Protein AF-A0A1F6G6P2-F1 (afdb_monomer)

InterPro domains:
  IPR001854 Large ribosomal subunit protein uL29 [PF00831] (5-53)
  IPR036049 Large ribosomal subunit protein uL29 superfamily [G3DSA:1.10.287.310] (1-60)
  IPR036049 Large ribosomal subunit protein uL29 superfamily [SSF46561] (4-55)

Mean predicted aligned error: 4.54 Å

Foldseek 3Di:
DVPADLVRLVVLLVVLVVVLVVQVVVCVPDPRPDPCSNVVSVVSNVVSVVVVVVVVVVVVVVVVD

Solvent-accessible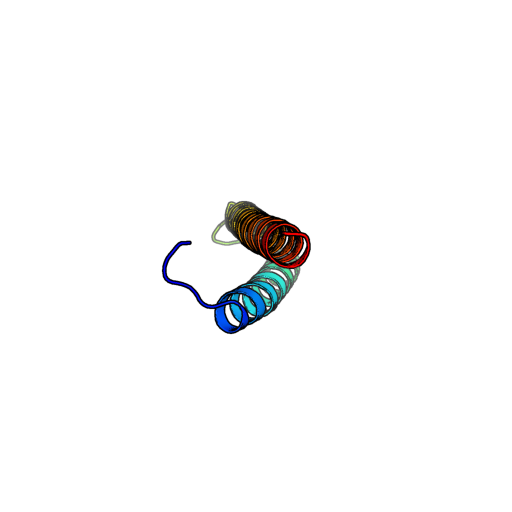 surface area (backbone atoms only — not comparable to full-atom values): 3811 Å² total; per-residue (Å²): 128,90,88,63,51,74,68,55,46,52,49,50,47,53,52,42,51,50,50,41,50,52,52,56,52,60,38,63,87,45,87,55,93,59,82,58,51,62,59,53,37,53,53,52,47,50,51,48,52,51,51,53,50,51,51,55,52,52,55,53,56,62,76,75,110

Organism: NCBI:txid1798533

Nearest PDB structures (foldseek):
  8brm-assembly1_Li  TM=9.162E-01  e=3.491E-01  Giardia l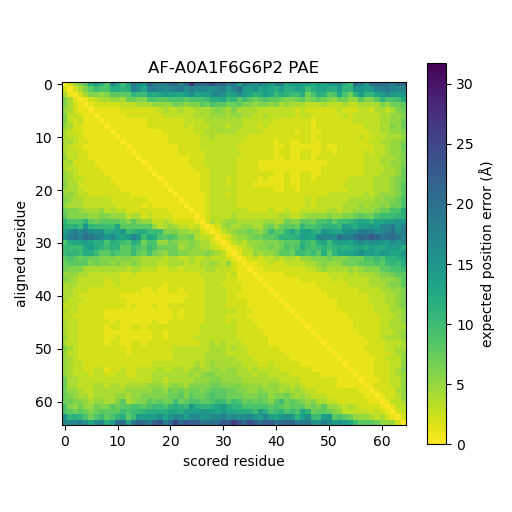amblia ATCC 50803
  4v7j-assembly2_B2  TM=8.930E-01  e=3.726E-01  Thermus thermophilus HB8
  4v8q-assembly1_A2  TM=8.648E-01  e=4.243E-01  Thermus thermophil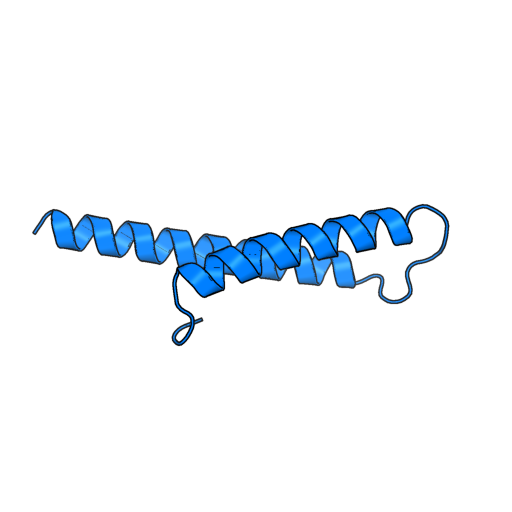us HB8
  4dwl-assembly1_E  TM=4.555E-01  e=7.925E+00  Rauchvirus BPP1

Sequence (65 aa):
MTTTTDTELSKMLSDTRAALRTERFAAAGARPKDSNAPRKFRATIARVLTEQHVRSTISRQVATN

pLDDT: mean 90.89, std 8.33, range [59.97, 98.25]

Radius of gyration: 15.49 Å; Cα contacts (8 Å, |Δi|>4): 25; chains: 1; bounding box: 39×17×41 Å

Secondary structure (DSSP, 8-state):
--S--HHHHHHHHHHHHHHHHHHHHHTSSS--S-TTHHHHHHHHHHHHHHHHHHHHHHHHHHHT-

Structure (mmCIF, N/CA/C/O backbone):
data_AF-A0A1F6G6P2-F1
#
_entry.id   AF-A0A1F6G6P2-F1
#
loop_
_atom_site.group_PDB
_atom_site.id
_atom_site.type_symbol
_atom_site.label_atom_id
_atom_site.label_alt_id
_atom_site.label_comp_id
_atom_site.label_asym_id
_atom_site.label_entity_id
_atom_site.label_seq_id
_atom_site.pdbx_PDB_ins_code
_atom_site.Cartn_x
_atom_site.Cartn_y
_atom_site.Cartn_z
_atom_site.occupancy
_atom_site.B_iso_or_equiv
_atom_site.auth_seq_id
_atom_site.auth_comp_id
_atom_site.auth_asym_id
_atom_site.auth_atom_id
_atom_site.pdbx_PDB_model_num
ATOM 1 N N . MET A 1 1 ? -10.378 7.634 1.517 1.00 64.38 1 MET A N 1
ATOM 2 C CA . MET A 1 1 ? -10.419 6.162 1.378 1.00 64.38 1 MET A CA 1
ATOM 3 C C . MET A 1 1 ? -11.724 5.624 1.972 1.00 64.38 1 MET A C 1
ATOM 5 O O . MET A 1 1 ? -11.731 4.604 2.639 1.00 64.38 1 MET A O 1
ATOM 9 N N . THR A 1 2 ? -12.847 6.316 1.764 1.00 62.75 2 THR A N 1
ATOM 10 C CA . THR A 1 2 ? -14.090 6.070 2.520 1.00 62.75 2 THR A CA 1
ATOM 11 C C . THR A 1 2 ? -15.030 5.073 1.846 1.00 62.75 2 THR A C 1
ATOM 13 O O . THR A 1 2 ? -15.969 4.611 2.476 1.00 62.75 2 THR A O 1
ATOM 16 N N . THR A 1 3 ? -14.771 4.719 0.586 1.00 80.44 3 THR A N 1
ATOM 17 C CA . THR A 1 3 ? -15.585 3.778 -0.200 1.00 80.44 3 THR A CA 1
ATOM 18 C C . THR A 1 3 ? -14.919 2.415 -0.397 1.00 80.44 3 THR A C 1
ATOM 20 O O . THR A 1 3 ? -15.500 1.544 -1.028 1.00 80.44 3 THR A O 1
ATOM 23 N N . THR A 1 4 ? -13.698 2.229 0.111 1.00 85.75 4 THR A N 1
ATOM 24 C CA . THR A 1 4 ? -12.880 1.030 -0.125 1.00 85.75 4 THR A CA 1
ATOM 25 C C . THR A 1 4 ? -13.072 0.020 1.001 1.00 85.75 4 THR A C 1
ATOM 27 O O . THR A 1 4 ? -12.951 0.383 2.175 1.00 85.75 4 THR A O 1
ATOM 30 N N . THR A 1 5 ? -13.336 -1.242 0.673 1.00 92.25 5 THR A N 1
ATOM 31 C CA . THR A 1 5 ? -13.494 -2.321 1.667 1.00 92.25 5 THR A CA 1
ATOM 32 C C . THR A 1 5 ? -12.144 -2.759 2.258 1.00 92.25 5 THR A C 1
ATOM 34 O O . THR A 1 5 ? -11.082 -2.453 1.715 1.00 92.25 5 THR A O 1
ATOM 37 N N . ASP A 1 6 ? -12.146 -3.476 3.387 1.00 91.50 6 ASP A N 1
ATOM 38 C CA . ASP A 1 6 ? -10.899 -3.953 4.021 1.00 91.50 6 ASP A CA 1
ATOM 39 C C . ASP A 1 6 ? -10.130 -4.953 3.142 1.00 91.50 6 ASP A C 1
ATOM 41 O O . ASP A 1 6 ? -8.892 -4.975 3.127 1.00 91.50 6 ASP A O 1
ATOM 45 N N . THR A 1 7 ? -10.859 -5.759 2.368 1.00 93.56 7 THR A N 1
ATOM 46 C CA . THR A 1 7 ? -10.286 -6.698 1.397 1.00 93.56 7 THR A CA 1
ATOM 47 C C . THR A 1 7 ? -9.634 -5.950 0.236 1.00 93.56 7 THR A C 1
ATOM 49 O O . THR A 1 7 ? -8.507 -6.268 -0.148 1.00 93.56 7 THR A O 1
ATOM 52 N N . GLU A 1 8 ? -10.280 -4.900 -0.269 1.00 94.31 8 GLU A N 1
ATOM 53 C CA . GLU A 1 8 ? -9.717 -4.017 -1.292 1.00 94.31 8 GLU A CA 1
ATOM 54 C C . GLU A 1 8 ? -8.486 -3.257 -0.790 1.00 94.31 8 GLU A C 1
ATOM 56 O O . GLU A 1 8 ? -7.502 -3.161 -1.521 1.00 94.31 8 GLU A O 1
ATOM 61 N N . LEU A 1 9 ? -8.484 -2.769 0.456 1.00 94.19 9 LEU A N 1
ATOM 62 C CA . LEU A 1 9 ? -7.301 -2.141 1.058 1.00 94.19 9 LEU A CA 1
ATOM 63 C C . LEU A 1 9 ? -6.132 -3.126 1.160 1.00 94.19 9 LEU A C 1
ATOM 65 O O . LEU A 1 9 ? -4.994 -2.773 0.851 1.00 94.19 9 LEU A O 1
ATOM 69 N N . SER A 1 10 ? -6.410 -4.372 1.544 1.00 95.56 10 SER A N 1
ATOM 70 C CA . SER A 1 10 ? -5.392 -5.423 1.642 1.00 95.56 10 SER A CA 1
ATOM 71 C C . SER A 1 10 ? -4.793 -5.764 0.277 1.00 95.56 10 SER A C 1
ATOM 73 O O . SER A 1 10 ? -3.570 -5.857 0.146 1.00 95.56 10 SER A O 1
ATOM 75 N N . LYS A 1 11 ? -5.637 -5.860 -0.756 1.00 96.50 11 LYS A N 1
ATOM 76 C CA . LYS A 1 11 ? -5.193 -6.040 -2.142 1.00 96.50 11 LYS A CA 1
ATOM 77 C C . LYS A 1 11 ? -4.396 -4.837 -2.649 1.00 96.50 11 LYS A C 1
ATOM 79 O O . LYS A 1 11 ? -3.312 -4.987 -3.204 1.00 96.50 11 LYS A O 1
ATOM 84 N N . MET A 1 12 ? -4.869 -3.622 -2.389 1.00 95.88 12 MET A N 1
ATOM 85 C CA . MET A 1 12 ? -4.157 -2.401 -2.765 1.00 95.88 12 MET A CA 1
ATOM 86 C C . MET A 1 12 ? -2.769 -2.342 -2.117 1.00 95.88 12 MET A C 1
ATOM 88 O O . MET A 1 12 ? -1.801 -1.930 -2.761 1.00 95.88 12 MET A O 1
ATOM 92 N N . LEU A 1 13 ? -2.641 -2.798 -0.868 1.00 97.56 13 LEU A N 1
ATOM 93 C CA . LEU A 1 13 ? -1.362 -2.892 -0.173 1.00 97.56 13 LEU A CA 1
ATOM 94 C C . LEU A 1 13 ? -0.414 -3.907 -0.829 1.00 97.56 13 LEU A C 1
ATOM 96 O O . LEU A 1 13 ? 0.761 -3.579 -1.031 1.00 97.56 13 LEU A O 1
ATOM 100 N N . SER A 1 14 ? -0.890 -5.117 -1.158 1.00 98.25 14 SER A N 1
ATOM 101 C CA . SER A 1 14 ? -0.065 -6.142 -1.818 1.00 98.25 14 SER A CA 1
ATOM 102 C C . SER A 1 14 ? 0.412 -5.676 -3.187 1.00 98.25 14 SER A C 1
ATOM 104 O O . SER A 1 14 ? 1.609 -5.738 -3.479 1.00 98.25 14 SER A O 1
ATOM 106 N N . ASP A 1 15 ? -0.502 -5.123 -3.978 1.00 98.06 15 ASP A N 1
ATOM 107 C CA . ASP A 1 15 ? -0.243 -4.720 -5.356 1.00 98.06 15 ASP A CA 1
ATOM 108 C C . ASP A 1 15 ? 0.720 -3.527 -5.391 1.00 98.06 15 ASP A C 1
ATOM 110 O O . ASP A 1 15 ? 1.698 -3.524 -6.141 1.00 98.06 15 ASP A O 1
ATOM 114 N N . THR A 1 16 ? 0.537 -2.550 -4.494 1.00 97.81 16 THR A N 1
ATOM 115 C CA . THR A 1 16 ? 1.437 -1.387 -4.401 1.00 97.81 16 THR A CA 1
ATOM 116 C C . THR A 1 16 ? 2.840 -1.785 -3.931 1.00 97.81 16 THR A C 1
ATOM 118 O O . THR A 1 16 ? 3.836 -1.233 -4.409 1.00 97.81 16 THR A O 1
ATOM 121 N N . ARG A 1 17 ? 2.964 -2.759 -3.017 1.00 98.12 17 ARG A N 1
ATOM 122 C CA . ARG A 1 17 ? 4.273 -3.293 -2.593 1.00 98.12 17 ARG A CA 1
ATOM 123 C C . ARG A 1 17 ? 4.975 -4.037 -3.729 1.00 98.12 17 ARG A C 1
ATOM 125 O O . ARG A 1 17 ? 6.182 -3.854 -3.902 1.00 98.12 17 ARG A O 1
ATOM 132 N N . ALA A 1 18 ? 4.237 -4.828 -4.508 1.00 98.00 18 ALA A N 1
ATOM 133 C CA . ALA A 1 18 ? 4.766 -5.502 -5.690 1.00 98.00 18 ALA A CA 1
ATOM 134 C C . ALA A 1 18 ? 5.237 -4.488 -6.746 1.00 98.00 18 ALA A C 1
ATOM 136 O O . ALA A 1 18 ? 6.371 -4.582 -7.214 1.00 98.00 18 ALA A O 1
ATOM 137 N N . ALA A 1 19 ? 4.437 -3.457 -7.034 1.00 96.00 19 ALA A N 1
ATOM 138 C CA . ALA A 1 19 ? 4.804 -2.385 -7.959 1.00 96.00 19 ALA A CA 1
ATOM 139 C C . ALA A 1 19 ? 6.069 -1.633 -7.510 1.00 96.00 19 ALA A C 1
ATOM 141 O O . ALA A 1 19 ? 6.984 -1.429 -8.305 1.00 96.00 19 ALA A O 1
ATOM 142 N N . LEU A 1 20 ? 6.176 -1.291 -6.219 1.00 96.06 20 LEU A N 1
ATOM 143 C CA . LEU A 1 20 ? 7.383 -0.668 -5.669 1.00 96.06 20 LEU A CA 1
ATOM 144 C C . LEU A 1 20 ? 8.614 -1.570 -5.819 1.00 96.06 20 LEU A C 1
ATOM 146 O O . LEU A 1 20 ? 9.707 -1.070 -6.083 1.00 96.06 20 LEU A O 1
ATOM 150 N N . ARG A 1 21 ? 8.463 -2.887 -5.638 1.00 95.06 21 ARG A N 1
ATOM 151 C CA . ARG A 1 21 ? 9.552 -3.845 -5.857 1.00 95.06 21 ARG A CA 1
ATOM 152 C C . ARG A 1 21 ? 9.991 -3.822 -7.320 1.00 95.06 21 ARG A C 1
ATOM 154 O O . ARG A 1 21 ? 11.177 -3.630 -7.568 1.00 95.06 21 ARG A O 1
ATOM 161 N N . THR A 1 22 ? 9.056 -3.955 -8.257 1.00 93.06 22 THR A N 1
ATOM 162 C CA . THR A 1 22 ? 9.337 -3.906 -9.699 1.00 93.06 22 THR A CA 1
ATOM 163 C C . THR A 1 22 ? 10.046 -2.615 -10.090 1.00 93.06 22 THR A C 1
ATOM 165 O O . THR A 1 22 ? 11.080 -2.678 -10.744 1.00 93.06 22 THR A O 1
ATOM 168 N N . GLU A 1 23 ? 9.574 -1.460 -9.613 1.00 92.50 23 GLU A N 1
ATOM 169 C CA . GLU A 1 23 ? 10.196 -0.161 -9.903 1.00 92.50 23 GLU A CA 1
ATOM 170 C C . GLU A 1 23 ? 11.639 -0.080 -9.381 1.00 92.50 23 GLU A C 1
ATOM 172 O O . GLU A 1 23 ? 12.529 0.425 -10.060 1.00 92.50 23 GLU A O 1
ATOM 177 N N . ARG A 1 24 ? 11.906 -0.627 -8.186 1.00 91.69 24 ARG A N 1
ATOM 178 C CA . ARG A 1 24 ? 13.266 -0.673 -7.622 1.00 91.69 24 ARG A CA 1
ATOM 179 C C . ARG A 1 24 ? 14.206 -1.550 -8.444 1.00 91.69 24 ARG A C 1
ATOM 181 O O . ARG A 1 24 ? 15.372 -1.193 -8.575 1.00 91.69 24 ARG A O 1
ATOM 188 N N . PHE A 1 25 ? 13.716 -2.670 -8.973 1.00 90.94 25 PHE A N 1
ATOM 189 C CA . PHE A 1 25 ? 14.507 -3.533 -9.851 1.00 90.94 25 PHE A CA 1
ATOM 190 C C . PHE A 1 25 ? 14.695 -2.918 -11.240 1.00 90.94 25 PHE A C 1
ATOM 192 O O . PHE A 1 25 ? 15.795 -2.974 -11.768 1.00 90.94 25 PHE A O 1
ATOM 199 N N . ALA A 1 26 ? 13.675 -2.268 -11.802 1.00 87.38 26 ALA A N 1
ATOM 200 C CA . ALA A 1 26 ? 13.777 -1.592 -13.096 1.00 87.38 26 ALA A CA 1
ATOM 201 C C . ALA A 1 26 ? 14.757 -0.405 -13.064 1.00 87.38 26 ALA A C 1
ATOM 203 O O . ALA A 1 26 ? 15.489 -0.174 -14.023 1.00 87.38 26 ALA A O 1
ATOM 204 N N . ALA A 1 27 ? 14.809 0.328 -11.947 1.00 86.62 27 ALA A N 1
ATOM 205 C CA . ALA A 1 27 ? 15.793 1.386 -11.732 1.00 86.62 27 ALA A CA 1
ATOM 206 C C . ALA A 1 27 ? 17.224 0.848 -11.522 1.00 86.62 27 ALA A C 1
ATOM 208 O O . ALA 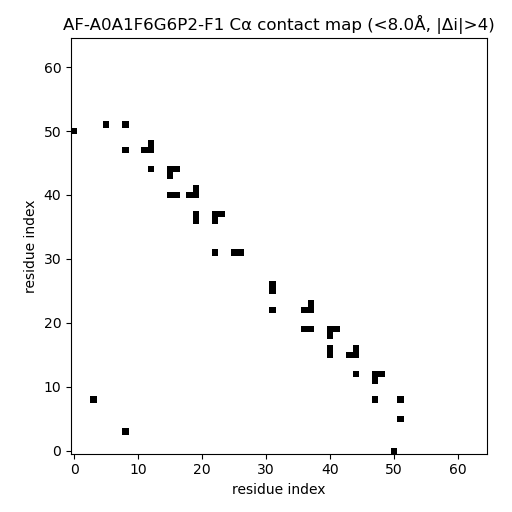A 1 27 ? 18.196 1.585 -11.690 1.00 86.62 27 ALA A O 1
ATOM 209 N N . ALA A 1 28 ? 17.377 -0.426 -11.149 1.00 81.88 28 ALA A N 1
ATOM 210 C CA . ALA A 1 28 ? 18.676 -1.072 -11.023 1.00 81.88 28 ALA A CA 1
ATOM 211 C C . ALA A 1 28 ? 19.162 -1.514 -12.414 1.00 81.88 28 ALA A C 1
ATOM 213 O O . ALA A 1 28 ? 18.948 -2.643 -12.837 1.00 81.88 28 ALA A O 1
ATOM 214 N N . GLY A 1 29 ? 19.798 -0.596 -13.140 1.00 79.50 29 GLY A N 1
ATOM 215 C CA . GLY A 1 29 ? 20.392 -0.873 -14.455 1.00 79.50 29 GLY A CA 1
ATOM 216 C C . GLY A 1 29 ? 20.207 0.245 -15.478 1.00 79.50 29 GLY A C 1
ATOM 217 O O . GLY A 1 29 ? 20.920 0.279 -16.475 1.00 79.50 29 GLY A O 1
ATOM 218 N N . ALA A 1 30 ? 19.298 1.188 -15.227 1.00 81.44 30 ALA A N 1
ATOM 219 C CA . ALA A 1 30 ? 19.093 2.361 -16.069 1.00 81.44 30 ALA A CA 1
ATOM 220 C C . ALA A 1 30 ? 18.427 3.499 -15.285 1.00 81.44 30 ALA A C 1
ATOM 222 O O . ALA A 1 30 ? 17.873 3.301 -14.203 1.00 81.44 30 ALA A O 1
ATOM 223 N N . ARG A 1 31 ? 18.443 4.713 -15.850 1.00 81.62 31 ARG A N 1
ATOM 224 C CA . ARG A 1 31 ? 17.700 5.843 -15.282 1.00 81.62 31 ARG A CA 1
ATOM 225 C C . ARG A 1 31 ? 16.191 5.541 -15.340 1.00 81.62 31 ARG A C 1
ATOM 227 O O . ARG A 1 31 ? 15.676 5.344 -16.441 1.00 81.62 31 ARG A O 1
ATOM 234 N N . PRO A 1 32 ? 15.468 5.549 -14.205 1.00 83.38 32 PRO A N 1
ATOM 235 C CA . PRO A 1 32 ? 14.030 5.307 -14.205 1.00 83.38 32 PRO A CA 1
ATOM 236 C C . PRO A 1 32 ? 13.282 6.417 -14.950 1.00 83.38 32 PRO A C 1
ATOM 238 O O . PRO A 1 32 ? 13.651 7.594 -14.881 1.00 83.38 32 PRO A O 1
ATOM 241 N N . LYS A 1 33 ? 12.208 6.030 -15.647 1.00 82.38 33 LYS A N 1
ATOM 242 C CA . LYS A 1 33 ? 11.381 6.940 -16.453 1.00 82.38 33 LYS A CA 1
ATOM 243 C C . LYS A 1 33 ? 10.615 7.949 -15.589 1.00 82.38 33 LYS A C 1
ATOM 245 O O . LYS A 1 33 ? 10.541 9.117 -15.956 1.00 82.38 33 LYS A O 1
ATOM 250 N N . ASP A 1 34 ? 10.081 7.520 -14.441 1.00 87.94 34 ASP A N 1
ATOM 251 C CA . ASP A 1 34 ? 9.493 8.397 -13.417 1.00 87.94 34 ASP A CA 1
ATOM 252 C C . ASP A 1 34 ? 10.276 8.259 -12.106 1.00 87.94 34 ASP A C 1
ATOM 254 O O . ASP A 1 34 ? 10.002 7.394 -11.275 1.00 87.94 34 ASP A O 1
ATOM 258 N N . SER A 1 35 ? 11.228 9.164 -11.878 1.00 88.56 35 SER A N 1
ATOM 259 C CA . SER A 1 35 ? 12.021 9.193 -10.642 1.00 88.56 35 SER A CA 1
ATOM 260 C C . SER A 1 35 ? 11.181 9.409 -9.375 1.00 88.56 35 SER A C 1
ATOM 262 O O . SER A 1 35 ? 11.641 9.106 -8.271 1.00 88.56 35 SER A O 1
ATOM 264 N N . ASN A 1 36 ? 9.943 9.900 -9.502 1.00 93.50 36 ASN A N 1
ATOM 265 C CA . ASN A 1 36 ? 9.039 10.112 -8.377 1.00 93.50 36 ASN A CA 1
ATOM 266 C C . ASN A 1 36 ? 8.160 8.891 -8.065 1.00 93.50 36 ASN A C 1
ATOM 268 O O . ASN A 1 36 ? 7.511 8.886 -7.012 1.00 93.50 36 ASN A O 1
ATOM 272 N N . ALA A 1 37 ? 8.127 7.863 -8.919 1.00 92.88 37 ALA A N 1
ATOM 273 C CA . ALA A 1 37 ? 7.265 6.695 -8.732 1.00 92.88 37 ALA A CA 1
ATOM 274 C C . ALA A 1 37 ? 7.489 5.987 -7.377 1.00 92.88 37 ALA A C 1
ATOM 276 O O . ALA A 1 37 ? 6.508 5.798 -6.648 1.00 92.88 37 ALA A O 1
ATOM 277 N N . PRO A 1 38 ? 8.734 5.721 -6.917 1.00 93.81 38 PRO A N 1
ATOM 278 C CA . PRO A 1 38 ? 8.958 5.117 -5.602 1.00 93.81 38 PRO A CA 1
ATOM 279 C C . PRO A 1 38 ? 8.394 5.945 -4.442 1.00 93.81 38 PRO A C 1
ATOM 281 O O . PRO A 1 38 ? 7.864 5.387 -3.478 1.00 93.81 38 PRO A O 1
ATOM 284 N N . ARG A 1 39 ? 8.481 7.282 -4.525 1.00 95.94 39 ARG A N 1
ATOM 285 C CA . ARG A 1 39 ? 7.925 8.189 -3.508 1.00 95.94 39 ARG A CA 1
ATOM 286 C C . ARG A 1 39 ? 6.403 8.081 -3.461 1.00 95.94 39 ARG A C 1
ATOM 288 O O . ARG A 1 39 ? 5.840 7.971 -2.374 1.00 95.94 39 ARG A O 1
ATOM 295 N N . LYS A 1 40 ? 5.752 8.077 -4.630 1.00 96.50 40 LYS A N 1
ATOM 296 C CA . LYS A 1 40 ? 4.294 7.937 -4.757 1.00 96.50 40 LYS A CA 1
ATOM 297 C C . LYS A 1 40 ? 3.819 6.600 -4.179 1.00 96.50 40 LYS A C 1
ATOM 299 O O . LYS A 1 40 ? 2.926 6.601 -3.339 1.00 96.50 40 LYS A O 1
ATOM 304 N N . PHE A 1 41 ? 4.468 5.486 -4.529 1.00 97.25 41 PHE A N 1
ATOM 305 C CA . PHE A 1 41 ? 4.108 4.165 -3.998 1.00 97.25 41 PHE A CA 1
ATOM 306 C C . PHE A 1 41 ? 4.249 4.080 -2.475 1.00 97.25 41 PHE A C 1
ATOM 308 O O . PHE A 1 41 ? 3.345 3.587 -1.804 1.00 97.25 41 PHE A O 1
ATOM 315 N N . ARG A 1 42 ? 5.340 4.610 -1.901 1.00 97.75 42 ARG A N 1
ATOM 316 C CA . ARG A 1 42 ? 5.519 4.655 -0.437 1.00 97.75 42 ARG A CA 1
ATOM 317 C C . ARG A 1 42 ? 4.435 5.485 0.253 1.00 97.75 42 ARG A C 1
ATOM 319 O O . ARG A 1 42 ? 3.925 5.059 1.284 1.00 97.75 42 ARG A O 1
ATOM 326 N N . ALA A 1 43 ? 4.060 6.628 -0.323 1.00 98.00 43 ALA A N 1
ATOM 327 C CA . ALA A 1 43 ? 2.982 7.459 0.210 1.00 98.00 43 ALA A CA 1
ATOM 328 C C . ALA A 1 43 ? 1.627 6.730 0.178 1.00 98.00 43 ALA A C 1
ATOM 330 O O . ALA A 1 43 ? 0.879 6.791 1.152 1.00 98.00 43 ALA A O 1
ATOM 331 N N . THR A 1 44 ? 1.328 6.001 -0.900 1.00 97.38 44 THR A N 1
ATOM 332 C CA . THR A 1 44 ? 0.115 5.175 -0.991 1.00 97.38 44 THR A CA 1
ATOM 333 C C . THR A 1 44 ? 0.114 4.062 0.055 1.00 97.38 44 THR A C 1
ATOM 335 O O . THR A 1 44 ? -0.877 3.912 0.763 1.00 97.38 44 THR A O 1
ATOM 338 N N . ILE A 1 45 ? 1.230 3.341 0.224 1.00 98.12 45 ILE A N 1
ATOM 339 C CA . ILE A 1 45 ? 1.374 2.307 1.265 1.00 98.12 45 ILE A CA 1
ATOM 340 C C . ILE A 1 45 ? 1.093 2.892 2.652 1.00 98.12 45 ILE A C 1
ATOM 342 O O . ILE A 1 45 ? 0.314 2.315 3.405 1.00 98.12 45 ILE A O 1
ATOM 346 N N . ALA A 1 46 ? 1.688 4.044 2.978 1.00 98.06 46 ALA A N 1
ATOM 347 C CA . ALA A 1 46 ? 1.471 4.699 4.265 1.00 98.06 46 ALA A CA 1
ATOM 348 C C . ALA A 1 46 ? -0.011 5.041 4.482 1.00 98.06 46 ALA A C 1
ATOM 350 O O . ALA A 1 46 ? -0.558 4.704 5.526 1.00 98.06 46 ALA A O 1
ATOM 351 N N . ARG A 1 47 ? -0.686 5.619 3.477 1.00 96.75 47 ARG A N 1
ATOM 352 C CA . ARG A 1 47 ? -2.124 5.937 3.562 1.00 96.75 47 ARG A CA 1
ATOM 353 C C . ARG A 1 47 ? -2.986 4.700 3.801 1.00 96.75 47 ARG A C 1
ATOM 355 O O . ARG A 1 47 ? -3.889 4.759 4.627 1.00 96.75 47 ARG A O 1
ATOM 362 N N . VAL A 1 48 ? -2.711 3.598 3.100 1.00 96.62 48 VAL A N 1
ATOM 363 C CA . VAL A 1 48 ? -3.455 2.340 3.274 1.00 96.62 48 VAL A CA 1
ATOM 364 C C . VAL A 1 48 ? -3.259 1.783 4.685 1.00 96.62 48 VAL A C 1
ATOM 366 O O . VAL A 1 48 ? -4.235 1.416 5.331 1.00 96.62 48 VAL A O 1
ATOM 369 N N . LEU A 1 49 ? -2.025 1.783 5.198 1.00 96.75 49 LEU A N 1
ATOM 370 C CA . LEU A 1 49 ? -1.737 1.319 6.559 1.00 96.75 49 LEU A CA 1
ATOM 371 C C . LEU A 1 49 ? -2.383 2.210 7.628 1.00 96.75 49 LEU A C 1
ATOM 373 O O . LE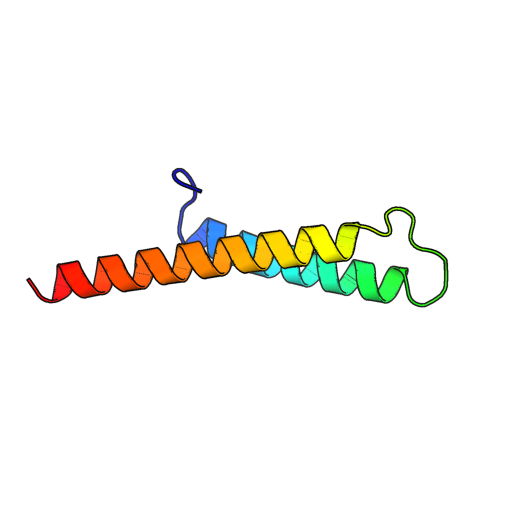U A 1 49 ? -2.895 1.696 8.619 1.00 96.75 49 LEU A O 1
ATOM 377 N N . THR A 1 50 ? -2.391 3.531 7.428 1.00 97.06 50 THR A N 1
ATOM 378 C CA . THR A 1 50 ? -3.090 4.465 8.321 1.00 97.06 50 THR A CA 1
ATOM 379 C C . THR A 1 50 ? -4.585 4.174 8.356 1.00 97.06 50 THR A C 1
ATOM 381 O O . THR A 1 50 ? -5.148 4.071 9.440 1.00 97.06 50 THR A O 1
ATOM 384 N N . GLU A 1 51 ? -5.218 3.982 7.199 1.00 95.44 51 GLU A N 1
ATOM 385 C CA . GLU A 1 51 ? -6.641 3.642 7.119 1.00 95.44 51 GLU A CA 1
ATOM 386 C C . GLU A 1 51 ? -6.948 2.320 7.842 1.00 95.44 51 GLU A C 1
ATOM 388 O O . GLU A 1 51 ? -7.843 2.270 8.683 1.00 95.44 51 GLU A O 1
ATOM 393 N N . GLN A 1 52 ? -6.161 1.267 7.591 1.00 94.69 52 GLN A N 1
ATOM 394 C CA . GLN A 1 52 ? -6.314 -0.023 8.274 1.00 94.69 52 GLN A CA 1
ATOM 395 C C . GLN A 1 52 ? -6.159 0.105 9.796 1.00 94.69 52 GLN A C 1
ATOM 397 O O . GLN A 1 52 ? -6.924 -0.493 10.554 1.00 94.69 52 GLN A O 1
ATOM 402 N N . HIS A 1 53 ? -5.197 0.908 10.257 1.00 95.56 53 HIS A N 1
ATOM 403 C CA . HIS A 1 53 ? -5.002 1.159 11.680 1.00 95.56 53 HIS A CA 1
ATOM 404 C C . HIS A 1 53 ? -6.191 1.902 12.301 1.00 95.56 53 HIS A C 1
ATOM 406 O O . HIS A 1 53 ? -6.682 1.495 13.352 1.00 95.56 53 HIS A O 1
ATOM 412 N N . VAL A 1 54 ? -6.690 2.951 11.640 1.00 95.38 54 VAL A N 1
ATOM 413 C CA . VAL A 1 54 ? -7.869 3.704 12.096 1.00 95.38 54 VAL A CA 1
ATOM 414 C C . VAL A 1 54 ? -9.082 2.779 12.216 1.00 95.38 54 VAL A C 1
ATOM 416 O O . VAL A 1 54 ? -9.721 2.756 13.267 1.00 95.38 54 VAL A O 1
ATOM 419 N N . ARG A 1 55 ? -9.350 1.941 11.205 1.00 93.44 55 ARG A N 1
ATOM 420 C CA . ARG A 1 55 ? -10.449 0.958 11.242 1.00 93.44 55 ARG A CA 1
ATOM 421 C C . ARG A 1 55 ? -10.289 -0.061 12.363 1.00 93.44 55 ARG A C 1
ATOM 423 O O . ARG A 1 55 ? -11.252 -0.333 13.075 1.00 93.44 55 ARG A O 1
ATOM 430 N N . SER A 1 56 ? -9.078 -0.582 12.566 1.00 93.12 56 SER A N 1
ATOM 431 C CA . SER A 1 56 ? -8.798 -1.506 13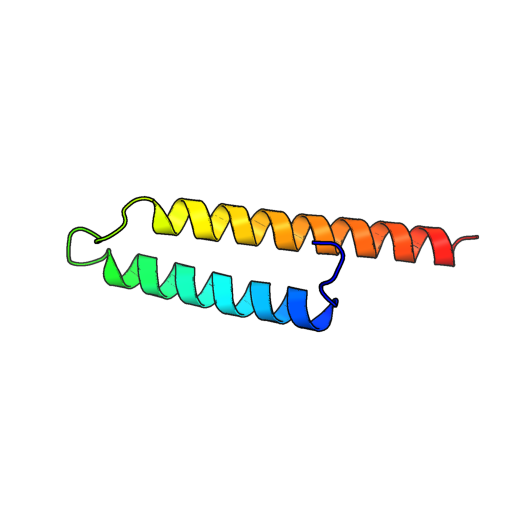.671 1.00 93.12 56 SER A CA 1
ATOM 432 C C . SER A 1 56 ? -9.039 -0.863 15.037 1.00 93.12 56 SER A C 1
ATOM 434 O O . SER A 1 56 ? -9.522 -1.543 15.942 1.00 93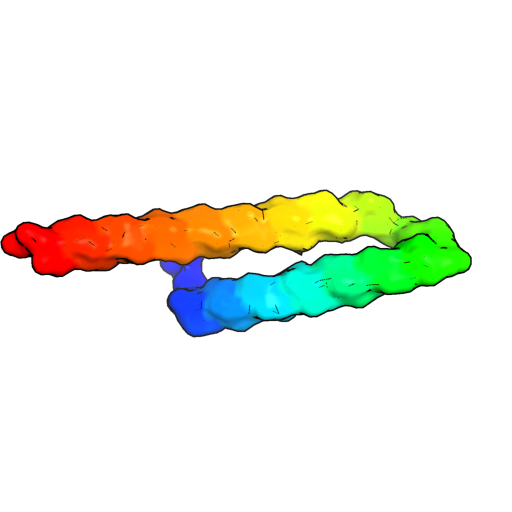.12 56 SER A O 1
ATOM 436 N N . THR A 1 57 ? -8.693 0.414 15.198 1.00 94.62 57 THR A N 1
ATOM 437 C CA . THR A 1 57 ? -8.880 1.142 16.457 1.00 94.62 57 THR A CA 1
ATOM 438 C C . THR A 1 57 ? -10.359 1.411 16.720 1.00 94.62 57 THR A C 1
ATOM 440 O O . THR A 1 57 ? -10.825 1.145 17.825 1.00 94.62 57 THR A O 1
ATOM 443 N N . ILE A 1 58 ? -11.112 1.844 15.703 1.00 91.94 58 ILE A N 1
ATOM 444 C CA . ILE A 1 58 ? -12.564 2.059 15.805 1.00 91.94 58 ILE A CA 1
ATOM 445 C C . ILE A 1 58 ? -13.280 0.744 16.127 1.00 91.94 58 ILE A C 1
ATOM 447 O O . ILE A 1 58 ? -14.053 0.686 17.077 1.00 91.94 58 ILE A O 1
ATOM 451 N N . SER A 1 59 ? -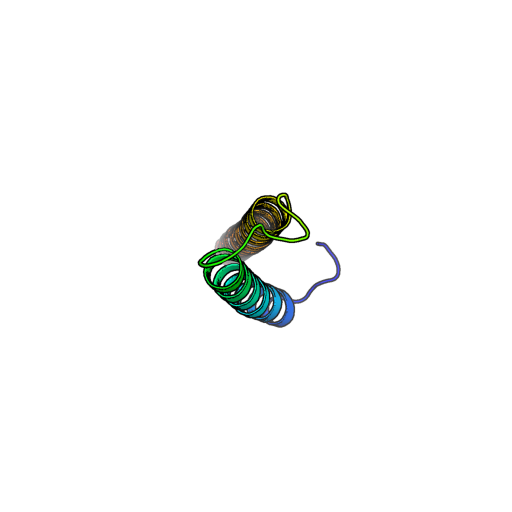12.983 -0.330 15.389 1.00 90.44 59 SER A N 1
ATOM 452 C CA . SER A 1 59 ? -13.578 -1.654 15.619 1.00 90.44 59 SER A CA 1
ATOM 453 C C . SER A 1 59 ? -13.345 -2.144 17.055 1.00 90.44 59 SER A C 1
ATOM 455 O O . SER A 1 59 ? -14.267 -2.617 17.717 1.00 90.44 59 SER A O 1
ATOM 457 N N . ARG A 1 60 ? -12.132 -1.936 17.588 1.00 90.81 60 ARG A N 1
ATOM 458 C CA . ARG A 1 60 ? -11.802 -2.272 18.979 1.00 90.81 60 ARG A CA 1
ATOM 459 C C . ARG A 1 60 ? -12.603 -1.452 19.992 1.00 90.81 60 ARG A C 1
ATOM 461 O O . ARG A 1 60 ? -13.055 -2.023 20.974 1.00 90.81 60 ARG A O 1
ATOM 468 N N . GLN A 1 61 ? -12.767 -0.148 19.766 1.00 89.50 61 GLN A N 1
ATOM 469 C CA . GLN A 1 61 ? -13.542 0.729 20.655 1.00 89.50 61 GLN A CA 1
ATOM 470 C C . GLN A 1 61 ? -15.028 0.358 20.686 1.00 89.50 61 GLN A C 1
ATOM 472 O O . GLN A 1 61 ? -15.643 0.394 21.748 1.00 89.50 61 GLN A O 1
ATOM 477 N N . VAL A 1 62 ? -15.598 -0.027 19.540 1.00 86.00 62 VAL A N 1
ATOM 478 C CA . VAL A 1 62 ? -16.991 -0.493 19.462 1.00 86.00 62 VAL A CA 1
A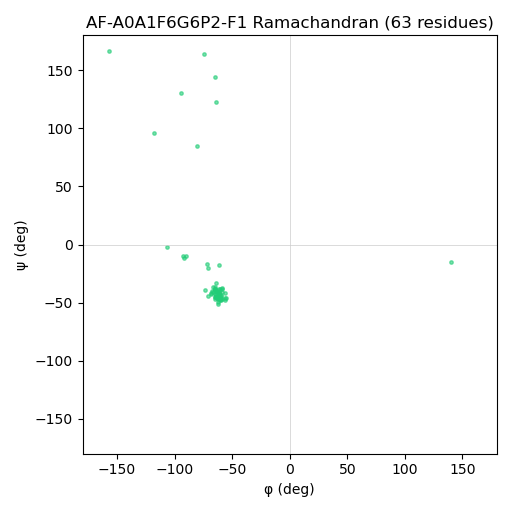TOM 479 C C . VAL A 1 62 ? -17.180 -1.794 20.242 1.00 86.00 62 VAL A C 1
ATOM 481 O O . VAL A 1 62 ? -18.189 -1.942 20.910 1.00 86.00 62 VAL A O 1
ATOM 484 N N . ALA A 1 63 ? -16.210 -2.711 20.208 1.00 80.56 63 ALA A N 1
ATOM 485 C CA . ALA A 1 63 ? -16.299 -3.990 20.917 1.00 80.56 63 ALA A CA 1
ATOM 486 C C . ALA A 1 63 ? -16.176 -3.882 22.452 1.00 80.56 63 ALA A C 1
ATOM 488 O O . ALA A 1 63 ? -16.492 -4.841 23.152 1.00 80.56 63 ALA A O 1
ATOM 489 N N . THR A 1 64 ? -15.670 -2.762 22.975 1.00 79.31 64 THR A N 1
ATOM 490 C CA . THR A 1 64 ? -15.509 -2.527 24.421 1.00 79.31 64 THR A CA 1
ATOM 491 C C . THR A 1 64 ? -16.689 -1.810 25.081 1.00 79.31 64 THR A C 1
ATOM 493 O O . THR A 1 64 ? -16.707 -1.732 26.308 1.00 79.31 64 THR A O 1
ATOM 496 N N . ASN A 1 65 ? -17.634 -1.285 24.296 1.00 59.97 65 ASN A N 1
ATOM 497 C CA . ASN A 1 65 ? -18.847 -0.605 24.768 1.00 59.97 65 ASN A CA 1
ATOM 498 C C . ASN A 1 65 ? -20.061 -1.533 24.685 1.00 59.97 65 ASN A C 1
ATOM 500 O O . ASN A 1 65 ? -20.956 -1.377 25.542 1.00 59.97 65 ASN A O 1
#